Protein AF-A0A498C1N5-F1 (afdb_monomer)

Structure (mmCIF, 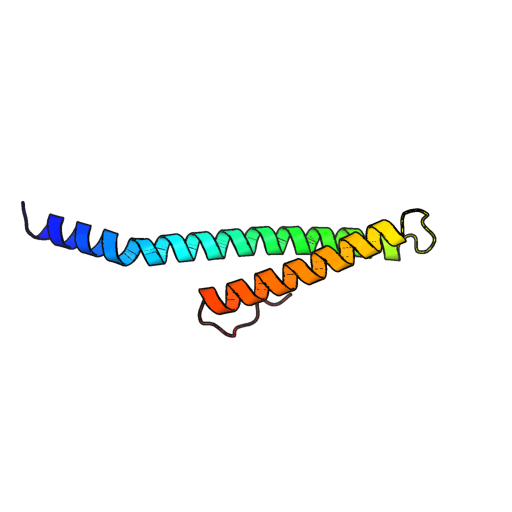N/CA/C/O backbone):
data_AF-A0A498C1N5-F1
#
_entry.id   AF-A0A498C1N5-F1
#
loop_
_atom_site.group_PDB
_atom_site.id
_atom_site.type_symbol
_atom_site.label_atom_id
_atom_site.label_alt_id
_atom_site.label_comp_id
_atom_site.label_asym_id
_atom_site.label_entity_id
_atom_site.label_seq_id
_atom_site.pdbx_PDB_ins_code
_atom_site.Cartn_x
_atom_site.Cartn_y
_atom_site.Cartn_z
_atom_site.occupancy
_atom_site.B_iso_or_equiv
_atom_site.auth_seq_id
_atom_site.auth_comp_id
_atom_site.auth_asym_id
_atom_site.auth_atom_id
_atom_site.pdbx_PDB_model_num
ATOM 1 N N . MET A 1 1 ? -31.053 13.528 29.885 1.00 61.62 1 MET A N 1
ATOM 2 C CA . MET A 1 1 ? -30.933 12.963 28.517 1.00 61.62 1 MET A CA 1
ATOM 3 C C . MET A 1 1 ? -31.581 11.588 28.506 1.00 61.62 1 MET A C 1
ATOM 5 O O . MET A 1 1 ? -31.323 10.830 29.427 1.00 61.62 1 MET A O 1
ATOM 9 N N . LYS A 1 2 ? -32.444 11.267 27.532 1.00 82.81 2 LYS A N 1
ATOM 10 C CA . LYS A 1 2 ? -33.101 9.947 27.471 1.00 82.81 2 LYS A CA 1
ATOM 11 C C . LYS A 1 2 ? -32.035 8.852 27.291 1.00 82.81 2 LYS A C 1
ATOM 13 O O . LYS A 1 2 ? -31.183 9.000 26.417 1.00 82.81 2 LYS A O 1
ATOM 18 N N . THR A 1 3 ? -32.096 7.775 28.074 1.00 90.94 3 THR A N 1
ATOM 19 C CA . THR A 1 3 ? -31.119 6.662 28.142 1.00 90.94 3 THR A CA 1
ATOM 20 C C . THR A 1 3 ? -30.665 6.147 26.771 1.00 90.94 3 THR A C 1
ATOM 22 O O . THR A 1 3 ? -29.479 5.917 26.551 1.00 90.94 3 THR A O 1
ATOM 25 N N . LYS A 1 4 ? -31.579 6.090 25.793 1.00 90.50 4 LYS A N 1
ATOM 26 C CA . LYS A 1 4 ? -31.292 5.712 24.397 1.00 90.50 4 LYS A CA 1
ATOM 27 C C . LYS A 1 4 ? -30.166 6.538 23.752 1.00 90.50 4 LYS A C 1
ATOM 29 O O . LYS A 1 4 ? -29.363 5.995 23.004 1.00 90.50 4 LYS A O 1
ATOM 34 N N . LYS A 1 5 ? -30.081 7.840 24.052 1.00 90.00 5 LYS A N 1
ATOM 35 C CA . LYS A 1 5 ? -29.072 8.746 23.475 1.00 90.00 5 LYS A CA 1
ATOM 36 C C . LYS A 1 5 ? -27.674 8.504 24.060 1.00 90.00 5 LYS A C 1
ATOM 38 O O . LYS A 1 5 ? -26.689 8.674 23.352 1.00 90.00 5 LYS A O 1
ATOM 43 N N . LEU A 1 6 ? -27.593 8.090 25.327 1.00 89.75 6 LEU A N 1
ATOM 44 C CA . LEU A 1 6 ? -26.329 7.721 25.977 1.00 89.75 6 LEU A CA 1
ATOM 45 C C . LEU A 1 6 ? -25.805 6.383 25.449 1.00 89.75 6 LEU A C 1
ATOM 47 O O . LEU A 1 6 ? -24.632 6.288 25.112 1.00 89.75 6 LEU A O 1
ATOM 51 N N . LEU A 1 7 ? -26.688 5.391 25.296 1.00 92.12 7 LEU A N 1
ATOM 52 C CA . LEU A 1 7 ? -26.328 4.087 24.730 1.00 92.12 7 LEU A CA 1
ATOM 53 C C . LEU A 1 7 ? -25.864 4.190 23.272 1.00 92.12 7 LEU A C 1
ATOM 55 O O . LEU A 1 7 ? -24.914 3.513 22.897 1.00 92.12 7 LEU A O 1
ATOM 59 N N . SER A 1 8 ? -26.498 5.053 22.469 1.00 89.50 8 SER A N 1
ATOM 60 C CA . SER A 1 8 ? -26.044 5.325 21.099 1.00 89.50 8 SER A CA 1
ATOM 61 C C . SER A 1 8 ? -24.632 5.900 21.091 1.00 89.50 8 SER A C 1
ATOM 63 O O . SER A 1 8 ? -23.770 5.347 20.432 1.00 89.50 8 SER A O 1
ATOM 65 N N . ARG A 1 9 ? -24.366 6.942 21.892 1.00 87.88 9 ARG A N 1
ATOM 66 C CA . ARG A 1 9 ? -23.027 7.541 21.968 1.00 87.88 9 ARG A CA 1
ATOM 67 C C . ARG A 1 9 ? -21.967 6.547 22.422 1.00 87.88 9 ARG A C 1
ATOM 69 O O . ARG A 1 9 ? -20.883 6.544 21.865 1.00 87.88 9 ARG A O 1
ATOM 76 N N . LEU A 1 10 ? -22.269 5.720 23.424 1.00 86.69 10 LEU A N 1
ATOM 77 C CA . LEU A 1 10 ? -21.337 4.692 23.886 1.00 86.69 10 LEU A CA 1
ATOM 78 C C . LEU A 1 10 ? -21.031 3.683 22.776 1.00 86.69 10 LEU A C 1
ATOM 80 O O . LEU A 1 10 ? -19.877 3.328 22.590 1.00 86.69 10 LEU A O 1
ATOM 84 N N . ARG A 1 11 ? -22.045 3.260 22.017 1.00 87.19 11 ARG A N 1
ATOM 85 C CA . ARG A 1 11 ? -21.843 2.400 20.851 1.00 87.19 11 ARG A CA 1
ATOM 86 C C . ARG A 1 11 ? -20.968 3.076 19.800 1.00 87.19 11 ARG A C 1
ATOM 88 O O . ARG A 1 11 ? -19.992 2.476 19.386 1.00 87.19 11 ARG A O 1
ATOM 95 N N . ASP A 1 12 ? -21.256 4.329 19.458 1.00 85.88 12 ASP A N 1
ATOM 96 C CA . ASP A 1 12 ? -20.461 5.089 18.489 1.00 85.88 12 ASP A CA 1
ATOM 97 C C . ASP A 1 12 ? -18.994 5.222 18.943 1.00 85.88 12 ASP A C 1
ATOM 99 O O . ASP A 1 12 ? -18.085 5.099 18.129 1.00 85.88 12 ASP A O 1
ATOM 103 N N . PHE A 1 13 ? -18.746 5.417 20.247 1.00 78.75 13 PHE A N 1
ATOM 104 C CA . PHE A 1 13 ? -17.390 5.430 20.810 1.00 78.75 13 PHE A CA 1
ATOM 105 C C . PHE A 1 13 ? -16.685 4.075 20.694 1.00 78.75 13 PHE A C 1
ATOM 107 O O . PHE A 1 13 ? -15.497 4.043 20.391 1.00 78.75 13 PHE A O 1
ATOM 114 N N . LEU A 1 14 ? -17.396 2.972 20.936 1.00 81.25 14 LEU A N 1
ATOM 115 C CA . LEU A 1 14 ? -16.835 1.620 20.853 1.00 81.25 14 LEU A CA 1
ATOM 116 C C . LEU A 1 14 ? -16.635 1.156 19.397 1.00 81.25 14 LEU A C 1
ATOM 118 O O . LEU A 1 14 ? -15.707 0.405 19.119 1.00 81.25 14 LEU A O 1
ATOM 122 N N . ASP A 1 15 ? -17.467 1.628 18.467 1.00 88.25 15 ASP A N 1
ATOM 123 C CA . ASP A 1 15 ? -17.396 1.294 17.039 1.00 88.25 15 ASP A CA 1
ATOM 124 C C . ASP A 1 15 ? -16.426 2.201 16.253 1.00 88.25 15 ASP A C 1
ATOM 126 O O . ASP A 1 15 ? -16.086 1.891 15.105 1.00 88.25 15 ASP A O 1
ATOM 130 N N . ALA A 1 16 ? -15.964 3.314 16.837 1.00 81.06 16 ALA A N 1
ATOM 131 C CA . ALA A 1 16 ? -15.056 4.259 16.182 1.00 81.06 16 ALA A CA 1
ATOM 132 C C . ALA A 1 16 ? -13.733 3.596 15.764 1.00 81.06 16 ALA A C 1
ATOM 134 O O . ALA A 1 16 ? -13.330 3.710 14.608 1.00 81.06 16 ALA A O 1
ATOM 135 N N . GLU A 1 17 ? -13.114 2.828 16.664 1.00 82.31 17 GLU A N 1
ATOM 136 C CA . GLU A 1 17 ? -11.860 2.111 16.391 1.00 82.31 17 GLU A CA 1
ATOM 137 C C . GLU A 1 17 ? -12.025 1.103 15.247 1.00 82.31 17 GLU A C 1
ATOM 139 O O . GLU A 1 17 ? -11.214 1.053 14.321 1.00 82.31 17 GLU A O 1
ATOM 144 N N . ARG A 1 18 ? -13.138 0.362 15.248 1.00 82.69 18 ARG A N 1
ATOM 145 C CA . ARG A 1 18 ? -13.468 -0.576 14.173 1.00 82.69 18 ARG A CA 1
ATOM 146 C C . ARG A 1 18 ? -13.672 0.138 12.835 1.00 82.69 18 ARG A C 1
ATOM 148 O O . ARG A 1 18 ? -13.207 -0.346 11.807 1.00 82.69 18 ARG A O 1
ATOM 155 N N . THR A 1 19 ? -14.362 1.275 12.840 1.00 85.19 19 THR A N 1
ATOM 156 C CA . THR A 1 19 ? -14.612 2.066 11.625 1.00 85.19 19 THR A CA 1
ATOM 157 C C . THR A 1 19 ? -13.304 2.578 11.023 1.00 85.19 19 THR A C 1
ATOM 159 O O . THR A 1 19 ? -13.115 2.531 9.807 1.00 85.19 19 THR A O 1
ATOM 162 N N . ASP A 1 20 ? -12.378 3.039 11.861 1.00 87.12 20 ASP A N 1
ATOM 163 C CA . ASP A 1 20 ? -11.075 3.519 11.403 1.00 87.12 20 ASP A CA 1
ATOM 164 C C . ASP A 1 20 ? -10.191 2.371 10.894 1.00 87.12 20 ASP A C 1
ATOM 166 O O . ASP A 1 20 ? -9.539 2.510 9.858 1.00 87.12 20 ASP A O 1
ATOM 170 N N . GLN A 1 21 ? -10.257 1.197 11.527 1.00 86.50 21 GLN A N 1
ATOM 171 C CA . GLN A 1 21 ? -9.596 -0.020 11.052 1.00 86.50 21 GLN A CA 1
ATOM 172 C C . GLN A 1 21 ? -10.133 -0.488 9.688 1.00 86.50 21 GLN A C 1
ATOM 174 O O . GLN A 1 21 ? -9.351 -0.863 8.812 1.00 86.50 21 GLN A O 1
ATOM 179 N N . GLU A 1 22 ? -11.451 -0.448 9.471 1.00 89.19 22 GLU A N 1
ATOM 180 C CA . GLU A 1 22 ? -12.068 -0.778 8.177 1.00 89.19 22 GLU A CA 1
ATOM 181 C C . GLU A 1 22 ? -11.604 0.185 7.072 1.00 89.19 22 GLU A C 1
ATOM 183 O O . GLU A 1 22 ? -11.209 -0.257 5.989 1.00 89.19 22 GLU A O 1
ATOM 188 N N . ARG A 1 23 ? -11.543 1.491 7.366 1.00 91.12 23 ARG A N 1
ATOM 189 C CA . ARG A 1 23 ? -11.002 2.501 6.440 1.00 91.12 23 ARG A CA 1
ATOM 190 C C . ARG A 1 23 ? -9.528 2.266 6.115 1.00 91.12 23 ARG A C 1
ATOM 192 O O . ARG A 1 23 ? -9.136 2.392 4.954 1.00 91.12 23 ARG A O 1
ATOM 199 N N . GLU A 1 24 ? -8.712 1.922 7.112 1.00 89.94 24 GLU A N 1
ATOM 200 C CA . GLU A 1 24 ? -7.294 1.608 6.903 1.00 89.94 24 GLU A CA 1
ATOM 201 C C . GLU A 1 24 ? -7.138 0.387 5.984 1.00 89.94 24 GLU A C 1
ATOM 203 O O . GLU A 1 24 ? -6.377 0.427 5.013 1.00 89.94 24 GLU A O 1
ATOM 208 N N . VAL A 1 25 ? -7.907 -0.677 6.234 1.00 91.19 25 VAL A N 1
ATOM 209 C CA . VAL A 1 25 ? -7.915 -1.892 5.407 1.00 91.19 25 VAL A CA 1
ATOM 210 C C . VAL A 1 25 ? -8.279 -1.579 3.956 1.00 91.19 25 VAL A C 1
ATOM 212 O O . VAL A 1 25 ? -7.590 -2.040 3.039 1.00 91.19 25 VAL A O 1
ATOM 215 N N . ASP A 1 26 ? -9.330 -0.797 3.724 1.00 92.19 26 ASP A N 1
ATOM 216 C CA . ASP A 1 26 ? -9.775 -0.474 2.368 1.00 92.19 26 ASP A CA 1
ATOM 217 C C . ASP A 1 26 ? -8.773 0.417 1.622 1.00 92.19 26 ASP A C 1
ATOM 219 O O . ASP A 1 26 ? -8.475 0.155 0.452 1.00 92.19 26 ASP A O 1
ATOM 223 N N . SER A 1 27 ? -8.160 1.381 2.313 1.00 92.19 27 SER A N 1
ATOM 224 C CA . SER A 1 27 ? -7.081 2.207 1.761 1.00 92.19 27 SER A CA 1
ATOM 225 C C . SER A 1 27 ? -5.873 1.361 1.337 1.00 92.19 27 SER A C 1
ATOM 227 O O . SER A 1 27 ? -5.401 1.458 0.199 1.00 92.19 27 SER A O 1
ATOM 229 N N . ILE A 1 28 ? -5.413 0.439 2.194 1.00 90.88 28 ILE A N 1
ATOM 230 C CA . ILE A 1 28 ? -4.288 -0.448 1.859 1.00 90.88 28 ILE A CA 1
ATOM 231 C C . ILE A 1 28 ? -4.636 -1.341 0.663 1.00 90.88 28 ILE A C 1
ATOM 233 O O . ILE A 1 28 ? -3.814 -1.517 -0.239 1.00 90.88 28 ILE A O 1
ATOM 237 N N . ARG A 1 29 ? -5.857 -1.889 0.605 1.00 92.00 29 ARG A N 1
ATOM 238 C CA . ARG A 1 29 ? -6.308 -2.705 -0.536 1.00 92.00 29 ARG A CA 1
ATOM 239 C C . ARG A 1 29 ? -6.287 -1.927 -1.844 1.00 92.00 29 ARG A C 1
ATOM 241 O O . ARG A 1 29 ? -5.876 -2.491 -2.859 1.00 92.00 29 ARG A O 1
ATOM 248 N N . GLN A 1 30 ? -6.722 -0.669 -1.832 1.00 94.19 30 GLN A N 1
ATOM 249 C CA . GLN A 1 30 ? -6.684 0.187 -3.014 1.00 94.19 30 GLN A CA 1
ATOM 250 C C . GLN A 1 30 ? -5.242 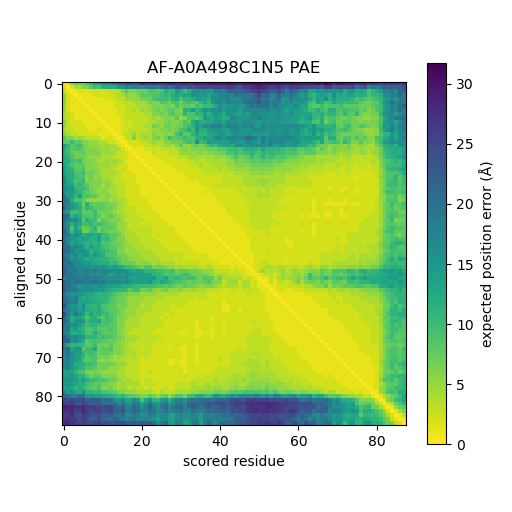0.381 -3.497 1.00 94.19 30 GLN A C 1
ATOM 252 O O . GLN A 1 30 ? -4.934 0.065 -4.648 1.00 94.19 30 GLN A O 1
ATOM 257 N N . VAL A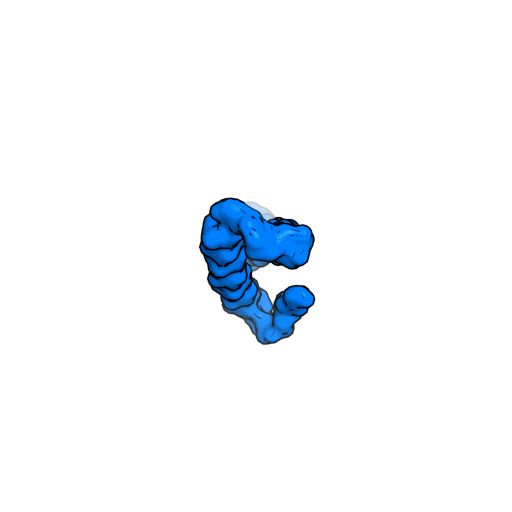 1 31 ? -4.337 0.787 -2.604 1.00 94.25 31 VAL A N 1
ATOM 258 C CA . VAL A 1 31 ? -2.918 0.988 -2.939 1.00 94.25 31 VAL A CA 1
ATOM 259 C C . VAL A 1 31 ? -2.276 -0.304 -3.459 1.00 94.25 31 VAL A C 1
ATOM 261 O O . VAL A 1 31 ? -1.553 -0.288 -4.456 1.00 94.25 31 VAL A O 1
ATOM 264 N N . LEU A 1 32 ? -2.565 -1.455 -2.845 1.00 93.50 32 LEU A N 1
ATOM 265 C CA . LEU A 1 32 ? -2.041 -2.750 -3.290 1.00 93.50 32 LEU A CA 1
ATOM 266 C C . LEU A 1 32 ? -2.512 -3.145 -4.696 1.00 93.50 32 LEU A C 1
ATOM 268 O O . LEU A 1 32 ? -1.740 -3.772 -5.430 1.0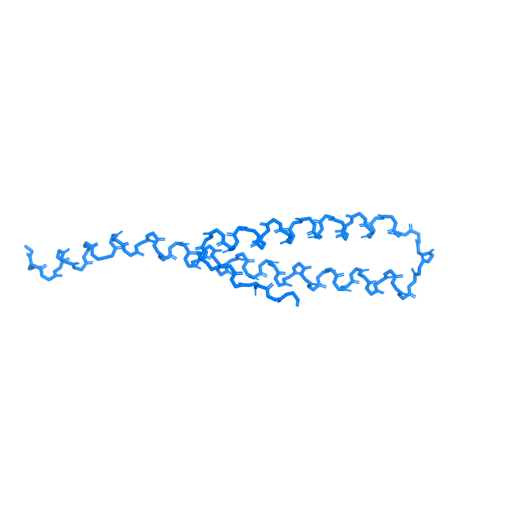0 93.50 32 LEU A O 1
ATOM 272 N N . ARG A 1 33 ? -3.745 -2.786 -5.086 1.00 93.44 33 ARG A N 1
ATOM 273 C CA . ARG A 1 33 ? -4.255 -2.994 -6.453 1.00 93.44 33 ARG A CA 1
ATOM 274 C C . ARG A 1 33 ? -3.499 -2.129 -7.456 1.00 93.44 33 ARG A C 1
ATOM 276 O O . ARG A 1 33 ? -3.005 -2.657 -8.448 1.00 93.44 33 ARG A O 1
ATOM 283 N N . GLU A 1 34 ? -3.317 -0.846 -7.161 1.00 93.56 34 GLU A N 1
ATOM 284 C CA . GLU A 1 34 ? -2.561 0.065 -8.029 1.00 93.56 34 GLU A CA 1
ATOM 285 C C . GLU A 1 34 ? -1.099 -0.380 -8.193 1.00 93.56 34 GLU A C 1
ATOM 287 O O . GLU A 1 34 ? -0.544 -0.364 -9.295 1.00 93.56 34 GLU A O 1
ATOM 292 N N . LEU A 1 35 ? -0.467 -0.839 -7.108 1.00 92.56 35 LEU A N 1
ATOM 293 C CA . LEU A 1 35 ? 0.885 -1.393 -7.156 1.00 92.56 35 LEU A CA 1
ATOM 294 C C . LEU A 1 35 ? 0.957 -2.674 -8.002 1.00 92.56 35 LEU A C 1
ATOM 296 O O . LEU A 1 35 ? 1.941 -2.863 -8.717 1.00 92.56 35 LEU A O 1
ATOM 300 N N . ARG A 1 36 ? -0.075 -3.530 -7.979 1.00 91.06 36 ARG A N 1
ATOM 301 C CA . ARG A 1 36 ? -0.165 -4.726 -8.843 1.00 91.06 36 ARG A CA 1
ATOM 302 C C . ARG A 1 36 ? -0.200 -4.348 -10.316 1.00 91.06 36 ARG A C 1
ATOM 304 O O . ARG A 1 36 ? 0.508 -4.943 -11.124 1.00 91.06 36 ARG A O 1
ATOM 311 N N . GLU A 1 37 ? -0.996 -3.347 -10.667 1.00 94.62 37 GLU A N 1
ATOM 312 C CA . GLU A 1 37 ? -1.082 -2.856 -12.042 1.00 94.62 37 GLU A CA 1
ATOM 313 C C . GLU A 1 37 ? 0.243 -2.254 -12.511 1.00 94.62 37 GLU A C 1
ATOM 315 O O . GLU A 1 37 ? 0.696 -2.556 -13.615 1.00 94.62 37 GLU A O 1
ATOM 320 N N . LYS A 1 38 ? 0.910 -1.456 -11.668 1.00 92.12 38 LYS A N 1
ATOM 321 C CA . LYS A 1 38 ? 2.242 -0.912 -11.979 1.00 92.12 38 LYS A CA 1
ATOM 322 C C . LYS A 1 38 ? 3.281 -2.018 -12.147 1.00 92.12 38 LYS A C 1
ATOM 324 O O . LYS A 1 38 ? 4.046 -1.972 -13.104 1.00 92.12 38 LYS A O 1
ATOM 329 N N . GLN A 1 39 ? 3.272 -3.028 -11.275 1.00 92.56 39 GLN A N 1
ATOM 330 C CA . GLN A 1 39 ? 4.151 -4.193 -11.394 1.00 92.56 39 GLN A CA 1
ATOM 331 C C . GLN A 1 39 ? 3.959 -4.898 -12.739 1.00 92.56 39 GLN A C 1
ATOM 333 O O . GLN A 1 39 ? 4.938 -5.155 -13.430 1.00 92.56 39 GLN A O 1
ATOM 338 N N . ARG A 1 40 ? 2.708 -5.166 -13.139 1.00 94.75 40 ARG A N 1
ATOM 339 C CA . ARG A 1 40 ? 2.394 -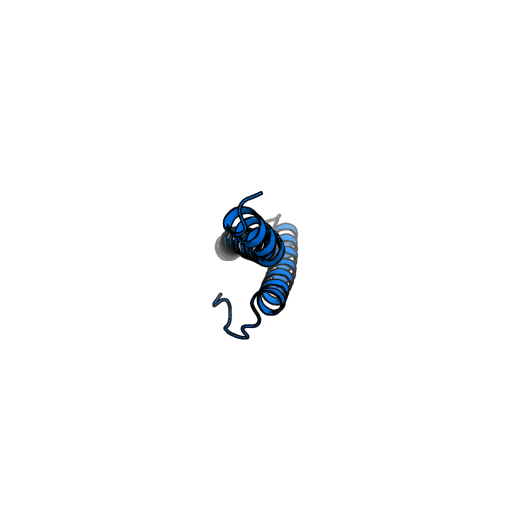5.790 -14.435 1.00 94.75 40 ARG A CA 1
ATOM 340 C C . ARG A 1 40 ? 2.871 -4.943 -15.610 1.00 94.75 40 ARG A C 1
ATOM 342 O O . ARG A 1 40 ? 3.456 -5.482 -16.537 1.00 94.75 40 ARG A O 1
ATOM 349 N N . LYS A 1 41 ? 2.664 -3.624 -15.555 1.00 93.94 41 LYS A N 1
ATOM 350 C CA . LYS A 1 41 ? 3.119 -2.698 -16.603 1.00 93.94 41 LYS A CA 1
ATOM 351 C C . LYS A 1 41 ? 4.641 -2.678 -16.734 1.00 93.94 41 LYS A C 1
ATOM 353 O O . LYS A 1 41 ? 5.145 -2.669 -17.848 1.00 93.94 41 LYS A O 1
ATOM 358 N N . PHE A 1 42 ? 5.373 -2.654 -15.622 1.00 92.94 42 PHE A N 1
ATOM 359 C CA . PHE A 1 42 ? 6.836 -2.687 -15.657 1.00 92.94 42 PHE A CA 1
ATOM 360 C C . PHE A 1 42 ? 7.373 -4.042 -16.110 1.00 92.94 42 PHE A C 1
ATOM 362 O O . PHE A 1 42 ? 8.292 -4.063 -16.916 1.00 92.94 42 PHE A O 1
ATOM 369 N N . GLN A 1 43 ? 6.765 -5.146 -15.670 1.00 94.00 43 GLN A N 1
ATOM 370 C CA . GLN A 1 43 ? 7.129 -6.480 -16.144 1.00 94.00 43 GLN A CA 1
ATOM 371 C C . GLN A 1 43 ? 6.916 -6.601 -17.659 1.00 94.00 43 GLN A C 1
ATOM 373 O O . GLN A 1 43 ? 7.860 -6.918 -18.364 1.00 94.00 43 GLN A O 1
ATOM 378 N N . ALA A 1 44 ? 5.742 -6.214 -18.170 1.00 95.12 44 ALA A N 1
ATOM 379 C CA . ALA A 1 44 ? 5.466 -6.227 -19.607 1.00 95.12 44 ALA A CA 1
ATOM 380 C C . ALA A 1 44 ? 6.458 -5.361 -20.404 1.00 95.12 44 ALA A C 1
ATOM 382 O O . ALA A 1 44 ? 6.919 -5.763 -21.461 1.00 95.12 44 ALA A O 1
ATOM 383 N N . LYS A 1 45 ? 6.859 -4.196 -19.875 1.00 92.25 45 LYS A N 1
ATOM 384 C CA . LYS A 1 45 ? 7.889 -3.357 -20.511 1.00 92.25 45 LYS A CA 1
ATOM 385 C C . LYS A 1 45 ? 9.254 -4.041 -20.608 1.00 92.25 45 LYS A C 1
ATOM 387 O O . LYS A 1 45 ? 9.965 -3.789 -21.580 1.00 92.25 45 LYS A O 1
ATOM 392 N N . LEU A 1 46 ? 9.644 -4.813 -19.595 1.00 93.56 46 LEU A N 1
ATOM 393 C CA . LEU A 1 46 ? 10.889 -5.584 -19.622 1.00 93.56 46 LEU A CA 1
ATOM 394 C C . LEU A 1 46 ? 10.776 -6.764 -20.593 1.00 93.56 46 LEU A C 1
ATOM 396 O O . LEU A 1 46 ? 11.714 -7.017 -21.339 1.00 93.56 46 LEU A O 1
ATOM 400 N N . ASP A 1 47 ? 9.626 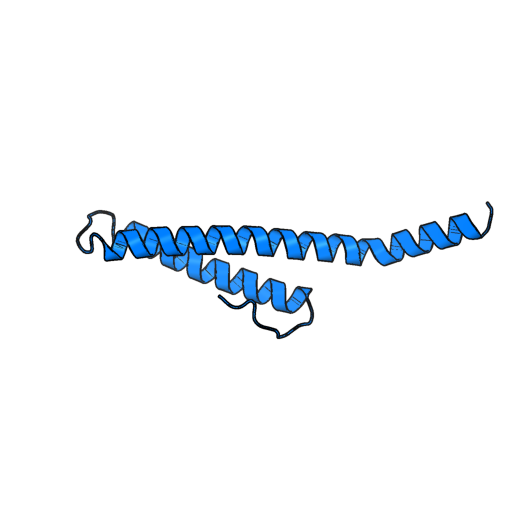-7.439 -20.608 1.00 93.81 47 ASP A N 1
ATOM 401 C CA . ASP A 1 47 ? 9.384 -8.611 -21.453 1.00 93.81 47 ASP A CA 1
ATOM 402 C C . ASP A 1 47 ? 9.323 -8.232 -22.949 1.00 93.81 47 ASP A C 1
ATOM 404 O O . ASP A 1 47 ? 9.899 -8.929 -23.781 1.00 93.81 47 ASP A O 1
ATOM 408 N N . ASP A 1 48 ? 8.686 -7.103 -23.288 1.00 94.88 48 ASP A N 1
ATOM 409 C CA . ASP A 1 48 ? 8.539 -6.618 -24.671 1.00 94.88 48 ASP A CA 1
ATOM 410 C C . ASP A 1 48 ? 9.852 -6.078 -25.266 1.00 94.88 48 ASP A C 1
ATOM 412 O O . ASP A 1 48 ? 10.044 -6.116 -26.481 1.00 94.88 48 ASP A O 1
ATOM 416 N N . ASN A 1 49 ? 10.749 -5.532 -24.436 1.00 92.88 49 ASN A N 1
ATOM 417 C CA . ASN A 1 49 ? 12.047 -5.025 -24.889 1.00 92.88 49 ASN A CA 1
ATOM 418 C C . ASN A 1 49 ? 13.149 -5.266 -23.838 1.00 92.88 49 ASN A C 1
ATOM 420 O O . ASN A 1 49 ? 13.439 -4.373 -23.038 1.00 92.88 49 ASN A O 1
ATOM 424 N N . PRO A 1 50 ? 13.788 -6.444 -23.848 1.00 84.31 50 PRO A N 1
ATOM 425 C CA . PRO A 1 50 ? 14.774 -6.820 -22.835 1.00 84.31 50 PRO A CA 1
ATOM 426 C C . PRO A 1 50 ? 16.084 -6.016 -22.861 1.00 84.31 50 PRO A C 1
ATOM 428 O O . PRO A 1 50 ? 16.769 -5.966 -21.845 1.00 84.31 50 PRO A O 1
ATOM 431 N N . GLU A 1 51 ? 16.447 -5.387 -23.984 1.00 90.75 51 GLU A N 1
ATOM 432 C CA . GLU A 1 51 ? 17.720 -4.652 -24.155 1.00 90.75 51 GLU A CA 1
ATOM 433 C C . GLU A 1 51 ? 17.558 -3.128 -24.057 1.00 90.75 51 GLU A C 1
ATOM 435 O O . GLU A 1 51 ? 18.418 -2.359 -24.471 1.00 90.75 51 GLU A O 1
ATOM 440 N N . ARG A 1 52 ? 16.433 -2.676 -23.504 1.00 91.94 52 ARG A N 1
ATOM 441 C CA . ARG A 1 52 ? 16.134 -1.258 -23.298 1.00 91.94 52 ARG A CA 1
ATOM 442 C C . ARG A 1 52 ? 17.163 -0.553 -22.401 1.00 91.94 52 ARG A C 1
ATOM 444 O O . ARG A 1 52 ? 17.525 -1.062 -21.342 1.00 91.94 52 ARG A O 1
ATOM 451 N N . ASP A 1 53 ? 17.533 0.672 -22.769 1.00 93.31 53 ASP A N 1
ATOM 452 C CA . ASP A 1 53 ? 18.506 1.488 -22.023 1.00 93.31 53 ASP A CA 1
ATOM 453 C C . ASP A 1 53 ? 18.058 1.805 -20.582 1.00 93.31 53 ASP A C 1
ATOM 455 O O . ASP A 1 53 ? 18.881 1.948 -19.682 1.00 93.31 53 ASP A O 1
ATOM 459 N N . ASP A 1 54 ? 16.745 1.880 -20.332 1.00 93.12 54 ASP A N 1
ATOM 460 C CA . ASP A 1 54 ? 16.152 2.144 -19.011 1.00 93.12 54 ASP A CA 1
ATOM 461 C C . ASP A 1 54 ? 15.891 0.865 -18.190 1.00 93.12 54 ASP A C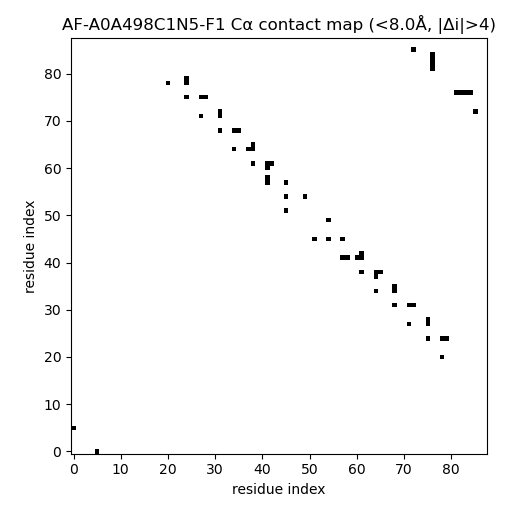 1
ATOM 463 O O . ASP A 1 54 ? 15.153 0.895 -17.199 1.00 93.12 54 ASP A O 1
ATOM 467 N N . ARG A 1 55 ? 16.472 -0.278 -18.583 1.00 93.12 55 ARG A N 1
ATOM 468 C CA . ARG A 1 55 ? 16.215 -1.580 -17.950 1.00 93.12 55 ARG A CA 1
ATOM 469 C C . ARG A 1 55 ? 16.487 -1.572 -16.449 1.00 93.12 55 ARG A C 1
ATOM 471 O O . ARG A 1 55 ? 15.603 -1.948 -15.682 1.00 93.12 55 ARG A O 1
ATOM 478 N N . GLU A 1 56 ? 17.676 -1.141 -16.033 1.00 95.06 56 GLU A N 1
ATOM 479 C CA . GLU A 1 56 ? 18.070 -1.132 -14.616 1.00 95.06 56 GLU A CA 1
ATOM 480 C C . GLU A 1 56 ? 17.130 -0.256 -13.774 1.00 95.06 56 GLU A C 1
ATOM 482 O O . GLU A 1 56 ? 16.746 -0.619 -12.660 1.00 95.06 56 GLU A O 1
ATOM 487 N N . GLU A 1 57 ? 16.684 0.873 -14.329 1.00 95.06 57 GLU A N 1
ATOM 488 C CA . GLU A 1 57 ? 15.730 1.761 -13.667 1.00 95.06 57 GLU A CA 1
ATOM 489 C C . GLU A 1 57 ? 14.368 1.075 -13.474 1.00 95.06 57 GLU A C 1
ATOM 491 O O . GLU A 1 57 ? 13.763 1.154 -12.397 1.00 95.06 57 GLU A O 1
ATOM 496 N N . ILE A 1 58 ? 13.868 0.385 -14.504 1.00 94.69 58 ILE A N 1
ATOM 497 C CA . ILE A 1 58 ? 12.602 -0.349 -14.430 1.00 94.69 58 ILE A CA 1
ATOM 498 C C . ILE A 1 58 ? 12.704 -1.524 -13.453 1.00 94.69 58 ILE A C 1
ATOM 500 O O . ILE A 1 58 ? 11.788 -1.715 -12.649 1.00 94.69 58 ILE A O 1
ATOM 504 N N . GLU A 1 59 ? 13.802 -2.279 -13.470 1.00 94.00 59 GLU A N 1
ATOM 505 C CA . GLU A 1 59 ? 14.053 -3.369 -12.522 1.00 94.00 59 GLU A CA 1
ATOM 506 C C . GLU A 1 59 ? 14.111 -2.849 -11.077 1.00 94.00 59 GLU A C 1
ATOM 508 O O . GLU A 1 59 ? 13.457 -3.410 -10.193 1.00 94.00 59 GLU A O 1
ATOM 513 N N . GLY A 1 60 ? 14.778 -1.714 -10.839 1.00 95.44 60 GLY A N 1
ATOM 514 C CA . GLY A 1 60 ? 14.800 -1.047 -9.535 1.00 95.44 60 GLY A CA 1
ATOM 515 C C . GLY A 1 60 ? 13.403 -0.637 -9.053 1.00 95.44 60 GLY A C 1
ATOM 516 O O . GLY A 1 60 ? 13.021 -0.909 -7.908 1.00 95.44 60 GLY A O 1
ATOM 517 N N . LYS A 1 61 ? 12.582 -0.054 -9.937 1.00 94.38 61 LYS A N 1
ATOM 518 C CA . LYS A 1 61 ? 11.172 0.263 -9.635 1.00 94.38 61 LYS A CA 1
ATOM 519 C C . LYS A 1 61 ? 10.361 -0.996 -9.335 1.00 94.38 61 LYS A C 1
ATOM 521 O O . LYS A 1 61 ? 9.545 -0.997 -8.410 1.00 94.38 61 LYS A O 1
ATOM 526 N N . LEU A 1 62 ? 10.582 -2.073 -10.085 1.00 94.19 62 LEU A N 1
ATOM 527 C CA . LEU A 1 62 ? 9.896 -3.349 -9.905 1.00 94.19 62 LEU A CA 1
ATOM 528 C C . LEU A 1 62 ? 10.242 -3.984 -8.548 1.00 94.19 62 LEU A C 1
ATOM 530 O O . LEU A 1 62 ? 9.340 -4.423 -7.830 1.00 94.19 62 LEU A O 1
ATOM 534 N N . GLN A 1 63 ? 11.520 -3.967 -8.161 1.00 94.81 63 GLN A N 1
ATOM 535 C CA . GLN A 1 63 ? 12.019 -4.423 -6.859 1.00 94.81 63 GLN A CA 1
ATOM 536 C C . GLN A 1 63 ? 11.374 -3.637 -5.706 1.00 94.81 63 GLN A C 1
ATOM 538 O O . GLN A 1 63 ? 10.880 -4.227 -4.736 1.00 94.81 63 GLN A O 1
ATOM 543 N N . ALA A 1 64 ? 11.332 -2.306 -5.828 1.00 95.88 64 ALA A N 1
ATOM 544 C CA . ALA A 1 64 ? 10.706 -1.436 -4.840 1.00 95.88 64 ALA A CA 1
ATOM 545 C C . ALA A 1 64 ? 9.210 -1.748 -4.701 1.00 95.88 64 ALA A C 1
ATOM 547 O O . ALA A 1 64 ? 8.720 -1.930 -3.586 1.00 95.88 64 ALA A O 1
ATOM 548 N N . ILE A 1 65 ? 8.490 -1.897 -5.820 1.00 93.50 65 ILE A N 1
ATOM 549 C CA . ILE A 1 65 ? 7.068 -2.258 -5.813 1.00 93.50 65 ILE A CA 1
ATOM 550 C C . ILE A 1 65 ? 6.850 -3.612 -5.137 1.00 93.50 65 ILE A C 1
ATOM 552 O O . ILE A 1 65 ? 6.008 -3.697 -4.247 1.00 93.50 65 ILE A O 1
ATOM 556 N N . ARG A 1 66 ? 7.610 -4.654 -5.495 1.00 91.56 66 ARG A N 1
ATOM 557 C CA . ARG A 1 66 ? 7.486 -5.990 -4.878 1.00 91.56 66 ARG A CA 1
ATOM 558 C C . ARG A 1 66 ? 7.672 -5.924 -3.360 1.00 91.56 66 ARG A C 1
ATOM 560 O O . ARG A 1 66 ? 6.821 -6.415 -2.620 1.00 91.56 66 ARG A O 1
ATOM 567 N N . THR A 1 67 ? 8.713 -5.226 -2.905 1.00 94.88 67 THR A N 1
ATOM 568 C CA . THR A 1 67 ? 8.993 -5.020 -1.474 1.00 94.88 67 THR A CA 1
ATOM 569 C C . THR A 1 67 ? 7.839 -4.312 -0.761 1.00 94.88 67 THR A C 1
ATOM 571 O O . THR A 1 67 ? 7.406 -4.738 0.308 1.00 94.88 67 THR A O 1
ATOM 574 N N . GLN A 1 68 ? 7.312 -3.231 -1.341 1.00 93.94 68 GLN A N 1
ATOM 575 C CA . GLN A 1 68 ? 6.220 -2.474 -0.722 1.00 93.94 68 GLN A CA 1
ATOM 576 C C . GLN A 1 68 ? 4.899 -3.247 -0.728 1.00 93.94 68 GLN A C 1
ATOM 578 O O . GLN A 1 68 ? 4.153 -3.201 0.249 1.00 93.94 68 GLN A O 1
ATOM 583 N N . ARG A 1 69 ? 4.618 -4.011 -1.790 1.00 94.44 69 ARG A N 1
ATOM 584 C CA . ARG A 1 69 ? 3.436 -4.879 -1.847 1.00 94.44 69 ARG A CA 1
ATOM 585 C C . ARG A 1 69 ? 3.481 -5.952 -0.769 1.00 94.44 69 ARG A C 1
ATOM 587 O O . ARG A 1 69 ? 2.474 -6.151 -0.096 1.00 94.44 69 ARG A O 1
ATOM 594 N N . GLN A 1 70 ? 4.637 -6.583 -0.561 1.00 93.00 70 GLN A N 1
ATOM 595 C CA . GLN A 1 70 ? 4.811 -7.558 0.513 1.00 93.00 70 GLN A CA 1
ATOM 596 C C . GLN A 1 70 ? 4.500 -6.939 1.885 1.00 93.00 70 GLN A C 1
ATOM 598 O O . GLN A 1 70 ? 3.663 -7.469 2.615 1.00 93.00 70 GLN A O 1
ATOM 603 N N . LYS A 1 71 ? 5.076 -5.769 2.188 1.00 92.69 71 LYS A N 1
ATOM 604 C CA . LYS A 1 71 ? 4.803 -5.036 3.438 1.00 92.69 71 LYS A CA 1
ATOM 605 C C . LYS A 1 71 ? 3.318 -4.698 3.611 1.00 92.69 71 LYS A C 1
ATOM 607 O O . LYS A 1 71 ? 2.764 -4.864 4.695 1.00 92.69 71 LYS A O 1
ATOM 612 N N . GLY A 1 72 ? 2.652 -4.247 2.548 1.00 92.50 72 GLY A N 1
ATOM 613 C CA . GLY A 1 72 ? 1.221 -3.932 2.593 1.00 92.50 72 GLY A CA 1
ATOM 614 C C . GLY A 1 72 ? 0.344 -5.167 2.830 1.00 92.50 72 GLY A C 1
ATOM 615 O O . GLY A 1 72 ? -0.616 -5.103 3.597 1.00 92.50 72 GLY A O 1
ATOM 616 N N . VAL A 1 73 ? 0.689 -6.311 2.230 1.00 92.31 73 VAL A N 1
ATOM 617 C CA . VAL A 1 73 ? -0.005 -7.587 2.474 1.00 92.31 73 VAL A CA 1
ATOM 618 C C . VAL A 1 73 ? 0.190 -8.053 3.919 1.00 92.31 73 VAL A C 1
ATOM 620 O O . VAL A 1 73 ? -0.772 -8.485 4.553 1.00 92.31 73 VAL A O 1
ATOM 623 N N . GLU A 1 74 ? 1.399 -7.931 4.468 1.00 90.69 74 GLU A N 1
ATOM 624 C CA . GLU A 1 74 ? 1.676 -8.232 5.878 1.00 90.69 74 GLU A CA 1
ATOM 625 C C . GLU A 1 74 ? 0.849 -7.339 6.816 1.00 90.69 74 GLU A C 1
ATOM 627 O O . GLU A 1 74 ? 0.210 -7.848 7.739 1.00 90.69 74 GLU A O 1
ATOM 632 N N . ARG A 1 75 ? 0.753 -6.032 6.531 1.00 89.69 75 ARG A N 1
ATOM 633 C CA . ARG A 1 75 ? -0.099 -5.108 7.298 1.00 89.69 75 ARG A CA 1
ATOM 634 C C . ARG A 1 75 ? -1.576 -5.508 7.245 1.00 89.69 75 ARG A C 1
ATOM 636 O O . ARG A 1 75 ? -2.230 -5.509 8.286 1.00 89.69 75 ARG A O 1
ATOM 643 N N . LEU A 1 76 ? -2.096 -5.906 6.081 1.00 91.06 76 LEU A N 1
ATOM 644 C CA . LEU A 1 76 ? -3.479 -6.388 5.964 1.00 91.06 76 LEU A CA 1
ATOM 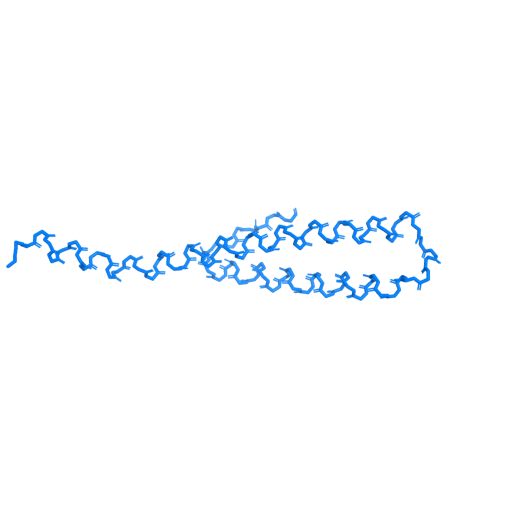645 C C . LEU A 1 76 ? -3.747 -7.641 6.800 1.00 91.06 76 LEU A C 1
ATOM 647 O O . LEU A 1 76 ? -4.823 -7.752 7.388 1.00 91.06 76 LEU A O 1
ATOM 651 N N . ARG A 1 77 ? -2.793 -8.575 6.874 1.00 87.12 77 ARG A N 1
ATOM 652 C CA . ARG A 1 77 ? -2.935 -9.782 7.709 1.00 87.12 77 ARG A CA 1
ATOM 653 C C . ARG A 1 77 ? -3.073 -9.423 9.185 1.00 87.12 77 ARG A C 1
ATOM 655 O O . ARG A 1 77 ? -3.949 -9.958 9.856 1.00 87.12 77 ARG A O 1
ATOM 662 N N . VAL A 1 78 ? -2.261 -8.478 9.666 1.00 88.00 78 VAL A N 1
ATOM 663 C CA . VAL A 1 78 ? -2.338 -7.979 11.049 1.00 88.00 78 VAL A CA 1
ATOM 664 C C . VAL A 1 78 ? -3.681 -7.293 11.307 1.00 88.00 78 VAL A C 1
ATOM 666 O O . VAL A 1 78 ? -4.343 -7.604 12.291 1.00 88.00 78 VAL A O 1
ATOM 669 N N . LEU A 1 79 ? -4.116 -6.408 10.405 1.00 85.94 79 LEU A N 1
ATOM 670 C CA . LEU A 1 79 ? -5.354 -5.643 10.577 1.00 85.94 79 LEU A CA 1
ATOM 671 C C . LEU A 1 79 ? -6.621 -6.492 10.469 1.00 85.94 79 LEU A C 1
ATOM 673 O O . LEU A 1 79 ? -7.625 -6.152 11.075 1.00 85.94 79 LEU A O 1
ATOM 677 N N . THR A 1 80 ? -6.629 -7.567 9.686 1.00 83.50 80 THR A N 1
ATOM 678 C CA . THR A 1 80 ? -7.860 -8.347 9.463 1.00 83.50 80 THR A CA 1
ATOM 679 C C . THR A 1 80 ? -7.983 -9.567 10.369 1.00 83.50 80 THR A C 1
ATOM 681 O O . THR A 1 80 ? -9.021 -10.227 10.342 1.00 83.50 80 THR A O 1
ATOM 684 N N . GLY A 1 81 ? -6.938 -9.905 11.137 1.00 75.00 81 GLY A N 1
ATOM 685 C CA . GLY A 1 81 ? -6.897 -11.116 11.965 1.00 75.00 81 GLY A CA 1
ATOM 686 C C . GLY A 1 81 ? -7.064 -12.422 11.173 1.00 75.00 81 GLY A C 1
ATOM 687 O O . GLY A 1 81 ? -7.202 -13.489 11.766 1.00 75.00 81 GLY A O 1
ATOM 688 N N . ARG A 1 82 ? -7.072 -12.355 9.834 1.00 59.56 82 ARG A N 1
ATOM 689 C CA . ARG A 1 82 ? -7.231 -13.485 8.921 1.00 59.56 82 ARG A CA 1
ATOM 690 C C . ARG A 1 82 ? -5.885 -13.786 8.269 1.00 59.56 82 ARG A C 1
ATOM 692 O O . ARG A 1 82 ? -5.282 -12.924 7.632 1.00 59.56 82 ARG A O 1
ATOM 699 N N . GLN A 1 83 ? -5.444 -15.040 8.385 1.00 52.03 83 GLN A N 1
ATOM 700 C CA . GLN A 1 83 ? -4.367 -15.597 7.557 1.00 52.03 83 GLN A CA 1
ATOM 701 C C . GLN A 1 83 ? -4.793 -15.795 6.092 1.00 52.03 83 GLN A C 1
ATOM 703 O O . GLN A 1 83 ? -3.954 -16.148 5.262 1.00 52.03 83 GLN A O 1
ATOM 708 N N . ASP A 1 84 ? -6.065 -15.558 5.759 1.00 45.16 84 ASP A N 1
ATOM 709 C CA . ASP A 1 84 ? -6.588 -15.753 4.413 1.00 45.16 84 ASP A CA 1
ATOM 710 C C . ASP A 1 84 ? -5.891 -14.813 3.436 1.00 45.16 84 ASP A C 1
ATOM 712 O O . ASP A 1 84 ? -6.077 -13.593 3.431 1.00 45.16 84 ASP A O 1
ATOM 716 N N . GLY A 1 85 ? -5.031 -15.430 2.629 1.00 48.34 85 GLY A N 1
ATOM 717 C CA . GLY A 1 85 ? -4.206 -14.778 1.639 1.00 48.34 85 GLY A CA 1
ATOM 718 C C . GLY A 1 85 ? -5.028 -13.818 0.798 1.00 48.34 85 GLY A C 1
ATOM 719 O O . GLY A 1 85 ? -5.949 -14.215 0.085 1.00 48.34 85 GLY A O 1
ATOM 720 N N . PHE A 1 86 ? -4.634 -12.547 0.841 1.00 46.16 86 PHE A N 1
ATOM 721 C CA . PHE A 1 86 ? -4.838 -11.650 -0.281 1.00 46.16 86 PHE A CA 1
ATOM 722 C C . PHE A 1 86 ? -4.210 -12.348 -1.494 1.00 46.16 86 PHE A C 1
ATOM 724 O O . PHE A 1 86 ? -2.989 -12.358 -1.639 1.00 46.16 86 PHE A O 1
ATOM 731 N N . LYS A 1 87 ? -5.031 -13.074 -2.262 1.00 49.53 87 LYS A N 1
ATOM 732 C CA . LYS A 1 87 ? -4.572 -13.831 -3.425 1.00 49.53 87 LYS A CA 1
ATOM 733 C C . LYS A 1 87 ? -4.076 -12.816 -4.453 1.00 49.53 87 LYS A C 1
ATOM 735 O O . LYS A 1 87 ? -4.854 -11.982 -4.922 1.00 49.53 87 LYS A O 1
ATOM 740 N N . ASP A 1 88 ? -2.768 -12.854 -4.696 1.00 45.50 88 ASP A N 1
ATOM 741 C CA . ASP A 1 88 ? -2.074 -12.053 -5.707 1.00 45.50 88 ASP A CA 1
ATOM 742 C C . ASP A 1 88 ? -2.416 -12.479 -7.138 1.00 45.50 88 ASP A C 1
ATOM 744 O O . ASP A 1 88 ? -3.162 -13.460 -7.352 1.00 45.50 88 ASP A O 1
#

Solvent-accessible surface area (backbone atoms only — not comparable to full-atom values): 5078 Å² total; per-residue (Å²): 130,65,68,71,62,57,54,48,52,53,49,53,64,66,46,45,63,56,53,53,50,52,50,51,51,52,52,52,53,52,53,47,51,54,48,51,54,50,45,51,54,49,50,48,53,44,71,77,43,74,85,44,93,61,44,69,61,48,52,51,51,44,52,51,46,55,54,50,45,51,52,52,54,54,52,46,34,67,75,65,76,40,88,72,69,82,77,126

Foldseek 3Di:
DPPVVVVVVVVCVVCVVVVVLVVVLVVLVVVLVVLVVLLVVLVVVCVVPVPDPCNVVSVVSNVVSVVVSVVSQVVNCVSVVDPPGPPD

Sequence (88 aa):
MKTKKLLSRLRDFLDAERTDQEREVDSIRQVLRELREKQRKFQAKLDDNPERDDREEIEGKLQAIRTQRQKGVERLRVLTGRQDGFKD

Nearest PDB structures (foldseek):
  1k04-assembly1_A-2  TM=6.932E-01  e=8.537E-01  Homo sapiens
  4wpe-assembly1_A-2  TM=8.497E-01  e=9.159E+00  Saccharomyces cerevisiae S288C
  4mu6-assembly1_A  TM=7.482E-01  e=9.749E+00  Legionella pneumophila subsp. pneumophila str. Philadelphia 1
  4afl-assembly2_F  TM=4.841E-01  e=9.159E+00  Homo sapiens

Mean predicted aligned error: 7.31 Å

pLDDT: mean 87.08, std 12.25, range [45.16, 95.88]

Organism: NCBI:txid85925

Radius of gyration: 20.52 Å; Cα contacts (8 Å, |Δi|>4): 32; chains: 1; bounding box: 52×29×53 Å

Secondary structure (DSSP, 8-state):
--HHHHHHHHHHHHHHHHHHHHHHHHHHHHHHHHHHHHHHHHHHHHHH-TT-TTHHHHHHHHHHH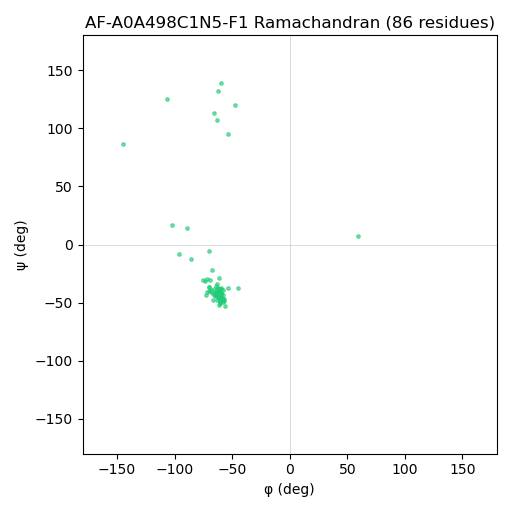HHHHHHHHHHHHHHH--------